Protein AF-A0A1B1JXT8-F1 (afdb_monomer)

InterPro domains:
  IPR029063 S-adenosyl-L-methionine-dependent methyltransferase superfamily [G3DSA:3.40.50.150] (1-71)
  IPR029063 S-adenosyl-L-methionine-dependent methyltransferase superfamily [SSF53335] (2-65)

Organism: Rhodococcus opacus (NCBI:txid37919)

Foldseek 3Di:
DQDFLVVVLVVLAVVVVPADPVGDDDDDAAALCVVVDPPDDDPDSRRHDFLVSSVVSDDPVRDDDPDGDDDDD

Solvent-accessible surface area (backbone atoms only — not comparable to full-atom values): 4985 Å² total; per-residue (Å²): 130,94,39,51,57,73,61,40,52,54,48,52,46,52,54,57,74,67,51,58,91,93,57,87,86,89,89,85,79,52,45,63,68,54,75,77,46,94,58,92,61,83,92,50,72,56,62,38,47,52,44,64,66,56,56,72,64,52,59,74,91,82,48,84,85,89,78,76,77,70,83,83,131

Secondary structure (DSSP, 8-state):
----HHHHHHHHHHHHHTSPTT---------GGGGGSSS-----GGG---HHHHHTTS-TTT---S-------

pLDDT: mean 91.8, std 8.2, range [54.31, 98.25]

Mean predicted aligned error: 3.66 Å

Sequence (73 aa):
MHLPGPAREALHRRMAGAVRPGGRLLVVGHHPSDLETSVGRPNIPDMLFTPEQVAAVLDAAEWAILVSAGALA

Nearest PDB structures (foldseek):
  3mer-assembly2_B  TM=8.332E-01  e=6.995E-02  Synechocystis sp. PCC 6803

Structure (mmCIF, N/CA/C/O backbone):
data_AF-A0A1B1JXT8-F1
#
_entry.id   AF-A0A1B1JXT8-F1
#
loop_
_atom_site.group_PDB
_atom_site.id
_atom_site.type_symbol
_atom_site.label_atom_id
_atom_site.label_alt_id
_atom_site.label_comp_id
_atom_site.label_asym_id
_atom_site.label_entity_id
_atom_site.label_seq_id
_atom_site.pdbx_PDB_ins_code
_atom_site.Cartn_x
_atom_site.Cartn_y
_atom_site.Cartn_z
_atom_site.occupancy
_atom_site.B_iso_or_equiv
_atom_site.auth_seq_id
_atom_site.auth_comp_id
_atom_site.auth_asym_id
_atom_site.auth_atom_id
_atom_site.pdbx_PDB_model_num
ATOM 1 N N . MET A 1 1 ? 0.079 -9.444 -8.017 1.00 81.19 1 MET A N 1
ATOM 2 C CA . MET A 1 1 ? -0.788 -9.346 -9.214 1.00 81.19 1 MET A CA 1
ATOM 3 C C . MET A 1 1 ? -0.099 -8.437 -10.213 1.00 81.19 1 MET A C 1
ATOM 5 O O . MET A 1 1 ? 0.324 -7.364 -9.805 1.00 81.19 1 MET A O 1
ATOM 9 N N . HIS A 1 2 ? 0.050 -8.854 -11.471 1.00 87.50 2 HIS A N 1
ATOM 10 C CA . HIS A 1 2 ? 0.678 -8.032 -12.512 1.00 87.50 2 HIS A CA 1
ATOM 11 C C . HIS A 1 2 ? -0.356 -7.070 -13.102 1.00 87.50 2 HIS A C 1
ATOM 13 O O . HIS A 1 2 ? -1.007 -7.376 -14.098 1.00 87.50 2 HIS A O 1
ATOM 19 N N . LEU A 1 3 ? -0.561 -5.944 -12.422 1.00 91.50 3 LEU A N 1
ATOM 20 C CA . LEU A 1 3 ? -1.507 -4.906 -12.814 1.00 91.50 3 LEU A CA 1
ATOM 21 C C . LEU A 1 3 ? -0.768 -3.574 -12.981 1.00 91.50 3 LEU A C 1
ATOM 23 O O . LEU A 1 3 ? 0.079 -3.267 -12.139 1.00 91.50 3 LEU A O 1
ATOM 27 N N . PRO A 1 4 ? -1.125 -2.763 -13.993 1.00 90.75 4 PRO A N 1
ATOM 28 C CA . PRO A 1 4 ? -0.615 -1.402 -14.106 1.00 90.75 4 PRO A CA 1
ATOM 29 C C . PRO A 1 4 ? -1.126 -0.530 -12.949 1.00 90.75 4 PRO A C 1
ATOM 31 O O . PRO A 1 4 ? -2.153 -0.843 -12.333 1.00 90.75 4 PRO A O 1
ATOM 34 N N . GLY A 1 5 ? -0.434 0.585 -12.693 1.00 91.81 5 GLY A N 1
ATOM 35 C CA . GLY A 1 5 ? -0.646 1.481 -11.546 1.00 91.81 5 GLY A CA 1
ATOM 36 C C . GLY A 1 5 ? -2.116 1.713 -11.165 1.00 91.81 5 GLY A C 1
ATOM 37 O O . GLY A 1 5 ? -2.515 1.289 -10.079 1.00 91.81 5 GLY A O 1
ATOM 38 N N . PRO A 1 6 ? -2.969 2.261 -12.052 1.00 94.00 6 PRO A N 1
ATOM 39 C CA . PRO A 1 6 ? -4.360 2.565 -11.705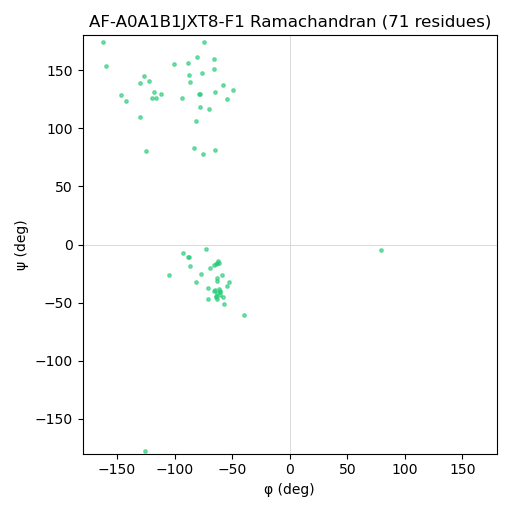 1.00 94.00 6 PRO A CA 1
ATOM 40 C C . PRO A 1 6 ? -5.185 1.338 -11.288 1.00 94.00 6 PRO A C 1
ATOM 42 O O . PRO A 1 6 ? -5.965 1.386 -10.334 1.00 94.00 6 PRO A O 1
ATOM 45 N N . ALA A 1 7 ? -5.002 0.205 -11.974 1.00 95.44 7 ALA A N 1
ATOM 46 C CA . ALA A 1 7 ? -5.710 -1.033 -11.654 1.00 95.44 7 ALA A CA 1
ATOM 47 C C . ALA A 1 7 ? -5.212 -1.644 -10.335 1.00 95.44 7 ALA A C 1
ATOM 49 O O . ALA A 1 7 ? -6.007 -2.162 -9.547 1.00 95.44 7 ALA A O 1
ATOM 50 N N . ARG A 1 8 ? -3.906 -1.547 -10.071 1.00 96.19 8 ARG A N 1
ATOM 51 C CA . ARG A 1 8 ? -3.286 -1.957 -8.809 1.00 96.19 8 ARG A CA 1
ATOM 52 C C . ARG A 1 8 ? -3.790 -1.114 -7.634 1.00 96.19 8 ARG A C 1
ATOM 54 O O . ARG A 1 8 ? -4.167 -1.673 -6.609 1.00 96.19 8 ARG A O 1
ATOM 61 N N . GLU A 1 9 ? -3.868 0.204 -7.777 1.00 96.56 9 GLU A N 1
ATOM 62 C CA . GLU A 1 9 ? -4.397 1.095 -6.735 1.00 96.56 9 GLU A CA 1
ATOM 63 C C . GLU A 1 9 ? -5.875 0.823 -6.434 1.00 96.56 9 GLU A C 1
ATOM 65 O O . GLU A 1 9 ? -6.286 0.788 -5.273 1.00 96.56 9 GLU A O 1
ATOM 70 N N . ALA A 1 10 ? -6.686 0.590 -7.470 1.00 97.25 10 ALA A N 1
ATOM 71 C CA . ALA A 1 10 ? -8.082 0.201 -7.297 1.00 97.25 10 ALA A CA 1
ATOM 72 C C . ALA A 1 10 ? -8.211 -1.140 -6.553 1.00 97.25 10 ALA A C 1
ATOM 74 O O . ALA A 1 10 ? -9.096 -1.299 -5.710 1.00 97.25 10 ALA A O 1
ATOM 75 N N . LEU A 1 11 ? -7.319 -2.097 -6.830 1.00 97.06 11 LEU A N 1
ATOM 76 C CA . LEU A 1 11 ? -7.245 -3.352 -6.085 1.00 97.06 11 LEU A CA 1
ATOM 77 C C . LEU A 1 11 ? -6.882 -3.110 -4.613 1.00 97.06 11 LEU A C 1
ATOM 79 O O . LEU A 1 11 ? -7.557 -3.655 -3.744 1.00 97.06 11 LEU A O 1
ATOM 83 N N . HIS A 1 12 ? -5.875 -2.282 -4.316 1.00 97.38 12 HIS A N 1
ATOM 84 C CA . HIS A 1 12 ? -5.480 -1.965 -2.937 1.00 97.38 12 HIS A CA 1
ATOM 85 C C . HIS A 1 12 ? -6.637 -1.355 -2.133 1.00 97.38 12 HIS A C 1
ATOM 87 O O . HIS A 1 12 ? -6.923 -1.833 -1.036 1.00 97.38 12 HIS A O 1
ATOM 93 N N . ARG A 1 13 ? -7.380 -0.397 -2.707 1.00 97.81 13 ARG A N 1
ATOM 94 C CA . ARG A 1 13 ? -8.578 0.184 -2.068 1.00 97.81 13 ARG A CA 1
ATOM 95 C C . ARG A 1 13 ? -9.657 -0.856 -1.786 1.00 97.81 13 ARG A C 1
ATOM 97 O O . ARG A 1 13 ? -10.233 -0.875 -0.704 1.00 97.81 13 ARG A O 1
ATOM 104 N N . ARG A 1 14 ? -9.919 -1.751 -2.742 1.00 98.00 14 ARG A N 1
ATOM 105 C CA . ARG A 1 14 ? -10.906 -2.829 -2.561 1.00 98.00 14 ARG A CA 1
ATOM 106 C C . ARG A 1 14 ? -10.486 -3.822 -1.484 1.00 98.00 14 ARG A C 1
ATOM 108 O O . ARG A 1 14 ? -11.334 -4.258 -0.716 1.00 98.00 14 ARG A O 1
ATOM 115 N N . MET A 1 15 ? -9.200 -4.168 -1.417 1.00 97.69 15 MET A N 1
ATOM 116 C CA . MET A 1 15 ? -8.685 -5.032 -0.353 1.00 97.69 15 MET A CA 1
ATOM 117 C C . MET A 1 15 ? -8.828 -4.366 1.012 1.00 97.69 15 MET A C 1
ATOM 119 O O . MET A 1 15 ? -9.302 -5.021 1.931 1.00 97.69 15 MET A O 1
ATOM 123 N N . ALA A 1 16 ? -8.497 -3.077 1.129 1.00 97.88 16 ALA A N 1
ATOM 124 C CA . ALA A 1 16 ? -8.694 -2.312 2.357 1.00 97.88 16 ALA A CA 1
ATOM 125 C C . ALA A 1 16 ? -10.167 -2.334 2.803 1.00 97.88 16 ALA A C 1
ATOM 127 O O . ALA A 1 16 ? -10.461 -2.761 3.914 1.00 97.88 16 ALA A O 1
ATOM 128 N N . GLY A 1 17 ? -11.109 -2.016 1.909 1.00 97.88 17 GLY A N 1
ATOM 129 C CA . GLY A 1 17 ? -12.544 -2.048 2.225 1.00 97.88 17 GLY A CA 1
ATOM 130 C C . GLY A 1 17 ? -13.109 -3.437 2.563 1.00 97.88 17 GLY A C 1
ATOM 131 O O . GLY A 1 17 ? -14.190 -3.538 3.138 1.00 97.88 17 GLY A O 1
ATOM 132 N N . ALA A 1 18 ? -12.401 -4.519 2.225 1.00 98.19 18 ALA A N 1
ATOM 133 C CA . ALA A 1 18 ? -12.796 -5.885 2.567 1.00 98.19 18 ALA A CA 1
ATOM 134 C C . ALA A 1 18 ? -12.295 -6.339 3.953 1.00 98.19 18 ALA A C 1
ATOM 136 O O . ALA A 1 18 ? -12.703 -7.397 4.443 1.00 98.19 18 ALA A O 1
ATOM 137 N N . VAL A 1 19 ? -11.404 -5.575 4.590 1.00 98.25 19 VAL A N 1
ATOM 138 C CA . VAL A 1 19 ? -10.892 -5.889 5.926 1.00 98.25 19 VAL A CA 1
ATOM 139 C C . VAL A 1 19 ? -11.921 -5.476 6.978 1.00 98.25 19 VAL A C 1
ATOM 141 O O . VAL A 1 19 ? -12.418 -4.356 6.991 1.00 98.25 19 VAL A O 1
ATOM 144 N N . ARG A 1 20 ? -12.251 -6.400 7.888 1.00 97.94 20 ARG A N 1
ATOM 145 C CA . ARG A 1 20 ? -13.145 -6.114 9.022 1.00 97.94 20 ARG A CA 1
ATOM 146 C C . ARG A 1 20 ? -12.496 -5.095 9.975 1.00 97.94 20 ARG A C 1
ATOM 148 O O . ARG A 1 20 ? -11.273 -5.138 10.118 1.00 97.94 20 ARG A O 1
ATOM 155 N N . PRO A 1 21 ? -13.273 -4.266 10.699 1.00 96.25 21 PRO A N 1
ATOM 156 C CA . PRO A 1 21 ? -12.732 -3.374 11.726 1.00 96.25 21 PRO A CA 1
ATOM 157 C C . PRO A 1 21 ? -11.803 -4.106 12.708 1.00 96.25 21 PRO A C 1
ATOM 159 O O . PRO A 1 21 ? -12.123 -5.199 13.175 1.00 96.25 21 PRO A O 1
ATOM 162 N N . GLY A 1 22 ? -10.634 -3.520 12.986 1.00 96.38 22 GLY A N 1
ATOM 163 C CA . GLY A 1 22 ? -9.576 -4.129 13.807 1.00 96.38 22 GLY A CA 1
ATOM 164 C C . GLY A 1 22 ? -8.698 -5.164 13.085 1.00 96.38 22 GLY A C 1
ATOM 165 O O . GLY A 1 22 ? -7.731 -5.658 13.665 1.00 96.38 22 GLY A O 1
ATOM 166 N N . GLY A 1 23 ? -9.007 -5.496 11.829 1.00 98.19 23 GLY A N 1
ATOM 167 C CA . GLY A 1 23 ? -8.183 -6.353 10.983 1.00 98.19 23 GLY A CA 1
ATOM 168 C C . GLY A 1 23 ? -6.920 -5.656 10.469 1.00 98.19 23 GLY A C 1
ATOM 169 O O . GLY A 1 23 ? -6.707 -4.463 10.669 1.00 98.19 23 GLY A O 1
ATOM 170 N N . ARG A 1 24 ? -6.059 -6.424 9.793 1.00 97.88 24 ARG A N 1
ATOM 171 C CA . ARG A 1 24 ? -4.803 -5.932 9.210 1.00 97.88 24 ARG A CA 1
ATOM 172 C C . ARG A 1 24 ? -4.720 -6.298 7.735 1.00 97.88 24 ARG A C 1
ATOM 174 O O . ARG A 1 24 ? -5.133 -7.389 7.347 1.00 97.88 24 ARG A O 1
ATOM 181 N N . LEU A 1 25 ? -4.130 -5.406 6.946 1.00 97.94 25 LEU A N 1
ATOM 182 C CA . 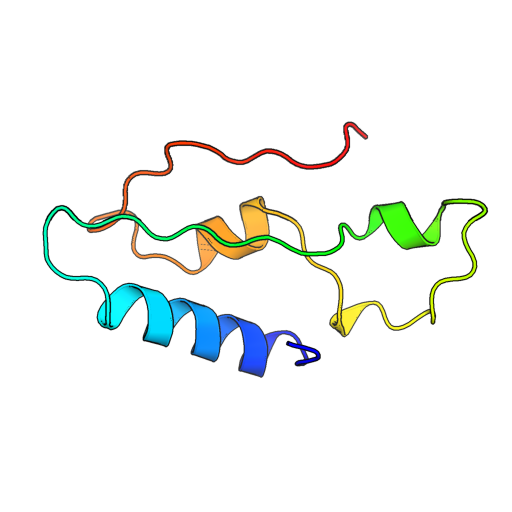LEU A 1 25 ? -3.780 -5.624 5.547 1.00 97.94 25 LEU A CA 1
ATOM 183 C C . LEU A 1 25 ? -2.252 -5.655 5.422 1.00 97.94 25 LEU A C 1
ATOM 185 O O . LEU A 1 25 ? -1.581 -4.749 5.907 1.00 97.94 25 LEU A O 1
ATOM 189 N N . LEU A 1 26 ? -1.714 -6.684 4.766 1.00 97.62 26 LEU A N 1
ATOM 190 C CA . LEU A 1 26 ? -0.303 -6.762 4.386 1.00 97.62 26 LEU A CA 1
ATOM 191 C C . LEU A 1 26 ? -0.208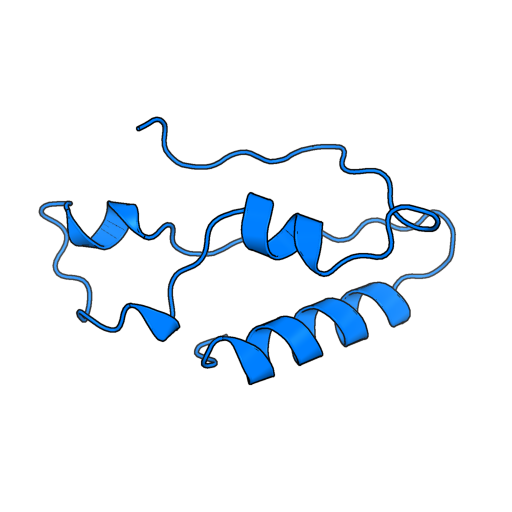 -6.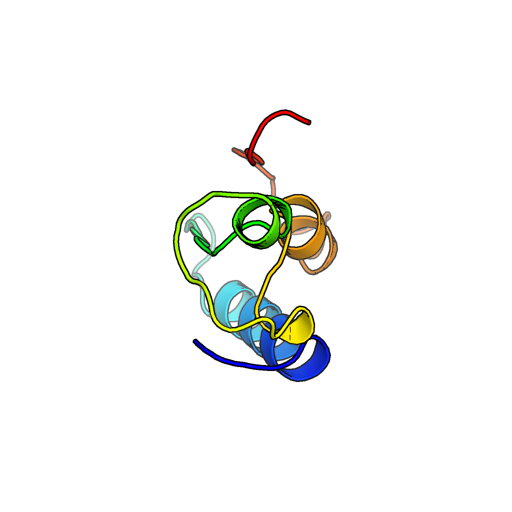786 2.860 1.00 97.62 26 LEU A C 1
ATOM 193 O O . LEU A 1 26 ? -0.815 -7.640 2.215 1.00 97.62 26 LEU A O 1
ATOM 197 N N . VAL A 1 27 ? 0.574 -5.868 2.297 1.00 96.50 27 VAL A N 1
ATOM 198 C CA . VAL A 1 27 ? 0.872 -5.803 0.863 1.00 96.50 27 VAL A CA 1
ATOM 199 C C . VAL A 1 27 ? 2.371 -5.984 0.675 1.00 96.50 27 VAL A C 1
ATOM 201 O O . VAL A 1 27 ? 3.166 -5.331 1.343 1.00 96.50 27 VAL A O 1
ATOM 204 N N . VAL A 1 28 ? 2.751 -6.877 -0.238 1.00 94.44 28 VAL A N 1
ATOM 205 C CA . VAL A 1 28 ? 4.145 -7.153 -0.602 1.00 94.44 28 VAL A CA 1
ATOM 206 C C . VAL A 1 28 ? 4.264 -7.093 -2.121 1.00 94.44 28 VAL A C 1
ATOM 208 O O . VAL A 1 28 ? 3.386 -7.583 -2.837 1.00 94.44 28 VAL A O 1
ATOM 211 N N . GLY A 1 29 ? 5.344 -6.498 -2.617 1.00 91.94 29 GLY A N 1
ATOM 212 C CA . GLY A 1 29 ? 5.616 -6.384 -4.044 1.00 91.94 29 GLY A CA 1
ATOM 213 C C . GLY A 1 29 ? 7.070 -6.058 -4.342 1.00 91.94 29 GLY A C 1
ATOM 214 O O . GLY A 1 29 ? 7.868 -5.840 -3.434 1.00 91.94 29 GLY A O 1
ATOM 215 N N . HIS A 1 30 ? 7.398 -6.060 -5.632 1.00 92.00 30 HIS A N 1
ATOM 216 C CA . HIS A 1 30 ? 8.736 -5.742 -6.112 1.00 92.00 30 HIS A CA 1
ATOM 217 C C . HIS A 1 30 ? 8.968 -4.235 -6.111 1.00 92.00 30 HIS A C 1
ATOM 219 O O 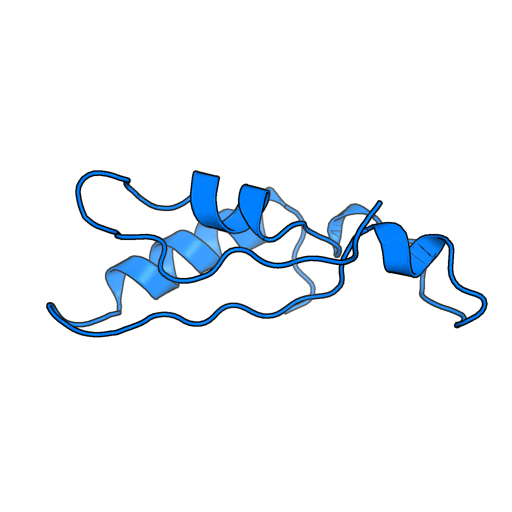. HIS A 1 30 ? 8.166 -3.470 -6.655 1.00 92.00 30 HIS A O 1
ATOM 225 N N . HIS A 1 31 ? 10.084 -3.835 -5.510 1.00 92.62 31 HIS A N 1
ATOM 226 C CA . HIS A 1 31 ? 10.507 -2.447 -5.459 1.00 92.62 31 HIS A CA 1
ATOM 227 C C . HIS A 1 31 ? 11.090 -2.023 -6.820 1.00 92.62 31 HIS A C 1
ATOM 229 O O . HIS A 1 31 ? 11.706 -2.854 -7.488 1.00 92.62 31 HIS A O 1
ATOM 235 N N . PRO A 1 32 ? 10.952 -0.754 -7.247 1.00 92.12 32 PRO A N 1
ATOM 236 C CA . PRO A 1 32 ? 11.573 -0.260 -8.479 1.00 92.12 32 PRO A CA 1
ATOM 237 C C . PRO A 1 32 ? 13.085 -0.516 -8.581 1.00 92.12 32 PRO A C 1
ATOM 239 O O . PRO A 1 32 ? 13.575 -0.799 -9.671 1.00 92.12 32 PRO A O 1
ATOM 242 N N . SER A 1 33 ? 13.801 -0.515 -7.450 1.00 90.75 33 SER A N 1
ATOM 243 C CA . SER A 1 33 ? 15.238 -0.842 -7.394 1.00 90.75 33 SER A CA 1
ATOM 244 C C . SER A 1 33 ? 15.568 -2.262 -7.866 1.00 90.75 33 SER A C 1
ATOM 246 O O . SER A 1 33 ? 16.720 -2.544 -8.173 1.00 90.75 33 SER A O 1
ATOM 248 N N . ASP A 1 34 ? 14.589 -3.172 -7.966 1.00 88.62 34 ASP A N 1
ATOM 249 C CA . ASP A 1 34 ? 14.815 -4.506 -8.533 1.00 88.62 34 ASP A CA 1
ATOM 250 C C . ASP A 1 34 ? 15.334 -4.426 -9.983 1.00 88.62 34 ASP A C 1
ATOM 252 O O . ASP A 1 34 ? 16.049 -5.332 -10.412 1.00 88.62 34 ASP A O 1
ATOM 256 N N . LEU A 1 35 ? 15.022 -3.351 -10.723 1.00 88.50 35 LEU A N 1
ATOM 257 C CA . LEU A 1 35 ? 15.520 -3.115 -12.089 1.00 88.50 35 LEU A CA 1
ATOM 258 C C . LEU A 1 35 ? 17.017 -2.804 -12.152 1.00 88.50 35 LEU A C 1
ATOM 260 O O . LEU A 1 35 ? 17.624 -2.947 -13.210 1.00 88.50 35 LEU A O 1
ATOM 264 N N . GLU A 1 36 ? 17.605 -2.378 -11.038 1.00 87.31 36 GLU A N 1
ATOM 265 C CA . GLU A 1 36 ? 19.023 -2.023 -10.933 1.00 87.31 36 GLU A CA 1
ATOM 266 C C . GLU A 1 36 ? 19.878 -3.219 -10.486 1.00 87.31 36 GLU A C 1
ATOM 268 O O . GLU A 1 36 ? 21.107 -3.156 -10.472 1.00 87.31 36 GLU A O 1
ATOM 273 N N . THR A 1 37 ? 19.236 -4.332 -10.123 1.00 83.12 37 THR A N 1
ATOM 274 C CA . THR A 1 37 ? 19.929 -5.547 -9.696 1.00 83.12 37 THR A CA 1
ATOM 275 C C . THR A 1 37 ? 20.431 -6.361 -10.889 1.00 83.12 37 THR A C 1
ATOM 277 O O . THR A 1 37 ? 19.934 -6.257 -12.008 1.00 83.12 37 THR A O 1
ATOM 280 N N . SER A 1 38 ? 21.391 -7.257 -10.646 1.00 82.31 38 SER A N 1
ATOM 281 C CA . SER A 1 38 ? 21.855 -8.220 -11.655 1.00 82.31 38 SER A CA 1
ATOM 282 C C . SER A 1 38 ? 20.848 -9.343 -11.944 1.00 82.31 38 SER A C 1
ATOM 284 O O . SER A 1 38 ? 21.090 -10.186 -12.811 1.00 82.31 38 SER A O 1
ATOM 286 N N . VAL A 1 39 ? 19.719 -9.383 -11.227 1.00 78.50 39 VAL A N 1
ATOM 287 C CA . VAL A 1 39 ? 18.655 -10.362 -11.447 1.00 78.50 39 VAL A CA 1
ATOM 288 C C . VAL A 1 39 ? 17.842 -9.924 -12.661 1.00 78.50 39 VAL A C 1
ATOM 290 O O . VAL A 1 39 ? 17.224 -8.865 -12.650 1.00 78.50 39 VAL A O 1
ATOM 293 N N . GLY A 1 40 ? 17.815 -10.755 -13.707 1.00 70.44 40 GLY A N 1
ATOM 294 C CA . GLY A 1 40 ? 17.120 -10.478 -14.969 1.00 70.44 40 GLY A CA 1
ATOM 295 C C . GLY A 1 40 ? 15.600 -10.373 -14.821 1.00 70.44 40 GLY A C 1
ATOM 296 O O . GLY A 1 40 ? 14.870 -11.324 -15.099 1.00 70.44 40 GLY A O 1
ATOM 297 N N . ARG A 1 41 ? 15.117 -9.210 -14.383 1.00 77.88 41 ARG A N 1
ATOM 298 C CA . ARG A 1 41 ? 13.697 -8.869 -14.284 1.00 77.88 41 ARG A CA 1
ATOM 299 C C . ARG A 1 41 ? 13.208 -8.309 -15.622 1.00 77.88 41 ARG A C 1
ATOM 301 O O . ARG A 1 41 ? 13.912 -7.504 -16.232 1.00 77.88 41 ARG A O 1
ATOM 308 N N . PRO A 1 42 ? 11.995 -8.665 -16.081 1.00 81.19 42 PRO A N 1
ATOM 309 C CA . PRO A 1 42 ? 11.356 -7.937 -17.170 1.00 81.19 42 PRO A CA 1
ATOM 310 C C . PRO A 1 42 ? 11.280 -6.443 -16.828 1.00 81.19 42 PRO A C 1
ATOM 312 O O . PRO A 1 42 ? 10.750 -6.081 -15.776 1.00 81.19 42 PRO A O 1
ATOM 315 N N . ASN A 1 43 ? 11.800 -5.584 -17.708 1.00 82.81 43 ASN A N 1
ATOM 316 C CA . ASN A 1 43 ? 11.768 -4.133 -17.522 1.00 82.81 43 ASN A CA 1
ATOM 317 C C . ASN A 1 43 ? 10.359 -3.595 -17.808 1.00 82.81 43 ASN A C 1
ATOM 319 O O . ASN A 1 43 ? 10.072 -3.088 -18.891 1.00 82.81 43 ASN A O 1
ATOM 323 N N . ILE A 1 44 ? 9.462 -3.779 -16.839 1.00 86.50 44 ILE A N 1
ATOM 324 C CA . ILE A 1 44 ? 8.073 -3.321 -16.888 1.00 86.50 44 ILE A CA 1
ATOM 325 C C . ILE A 1 44 ? 7.832 -2.447 -15.646 1.00 86.50 44 ILE A C 1
ATOM 327 O O . ILE A 1 44 ? 7.288 -2.941 -14.655 1.00 86.50 44 ILE A O 1
ATOM 331 N N . PRO A 1 45 ? 8.253 -1.165 -15.661 1.00 83.31 45 PRO A N 1
ATOM 332 C CA . PRO A 1 45 ? 8.222 -0.292 -14.482 1.00 83.31 45 PRO A CA 1
ATOM 333 C C . PRO A 1 45 ? 6.842 -0.183 -13.824 1.00 83.31 45 PRO A C 1
ATOM 335 O O . PRO A 1 45 ? 6.740 -0.187 -12.601 1.00 83.31 45 PRO A O 1
ATOM 338 N N . ASP A 1 46 ? 5.773 -0.202 -14.623 1.00 86.56 46 ASP A N 1
ATOM 339 C CA . ASP A 1 46 ? 4.385 -0.132 -14.146 1.00 86.56 46 ASP A CA 1
ATOM 340 C C . ASP A 1 46 ? 3.962 -1.315 -13.254 1.00 86.56 46 ASP A C 1
ATOM 342 O O . ASP A 1 46 ? 2.936 -1.240 -12.572 1.00 86.56 46 ASP A O 1
ATOM 346 N N . MET A 1 47 ? 4.741 -2.402 -13.232 1.00 88.50 47 MET A N 1
ATOM 347 C CA . MET A 1 47 ? 4.508 -3.566 -12.368 1.00 88.50 47 MET A CA 1
ATOM 348 C C . MET A 1 47 ? 5.175 -3.444 -10.994 1.00 88.50 47 MET A C 1
ATOM 350 O O . MET A 1 47 ? 4.885 -4.246 -10.104 1.00 88.50 47 MET A O 1
ATOM 354 N N . LEU A 1 48 ? 6.047 -2.454 -10.813 1.00 91.69 48 LEU A N 1
ATOM 355 C CA . LEU A 1 48 ? 6.808 -2.215 -9.591 1.00 91.69 48 LEU A CA 1
ATOM 356 C C . LEU A 1 48 ? 6.159 -1.092 -8.782 1.00 91.69 48 LEU A C 1
ATOM 358 O O . LEU A 1 48 ? 5.418 -0.260 -9.320 1.00 91.69 48 LEU A O 1
ATOM 362 N N . PHE A 1 49 ? 6.395 -1.090 -7.473 1.00 94.25 49 PHE A N 1
ATOM 363 C CA . PHE A 1 49 ? 5.892 -0.040 -6.593 1.00 94.25 49 PHE A CA 1
ATOM 364 C C . PHE A 1 49 ? 6.658 0.049 -5.281 1.00 94.25 49 PHE A C 1
ATOM 366 O O . PHE A 1 49 ? 7.217 -0.935 -4.798 1.00 94.25 49 PHE A O 1
ATOM 373 N N . THR A 1 50 ? 6.650 1.241 -4.693 1.00 95.38 50 THR A N 1
ATOM 374 C CA . THR A 1 50 ? 7.183 1.467 -3.349 1.00 95.38 50 THR A CA 1
ATOM 375 C C . THR A 1 50 ? 6.095 1.219 -2.298 1.00 95.38 50 THR A C 1
ATOM 377 O O . THR A 1 50 ? 4.898 1.320 -2.602 1.00 95.38 50 THR A O 1
ATOM 380 N N . PRO A 1 51 ? 6.458 0.892 -1.049 1.00 96.62 51 PRO A N 1
ATOM 381 C CA . PRO A 1 51 ? 5.480 0.795 0.032 1.00 96.62 51 PRO A CA 1
ATOM 382 C C . PRO A 1 51 ? 4.791 2.144 0.320 1.00 96.62 51 PRO A C 1
ATOM 384 O O . PRO A 1 51 ? 3.608 2.155 0.656 1.00 96.62 51 PRO A O 1
ATOM 387 N N . GLU A 1 52 ? 5.449 3.281 0.077 1.00 96.12 52 GLU A N 1
ATOM 388 C CA . GLU A 1 52 ? 4.860 4.623 0.212 1.00 96.12 52 GLU A CA 1
ATOM 389 C C . GLU A 1 52 ? 3.728 4.839 -0.795 1.00 96.12 52 GLU A C 1
ATOM 391 O O . GLU A 1 52 ? 2.687 5.394 -0.447 1.00 96.12 52 GLU A O 1
ATOM 396 N N . GLN A 1 53 ? 3.884 4.344 -2.028 1.00 96.19 53 GLN A N 1
ATOM 397 C CA . GLN A 1 53 ? 2.811 4.367 -3.025 1.00 96.19 53 GLN A CA 1
ATOM 398 C 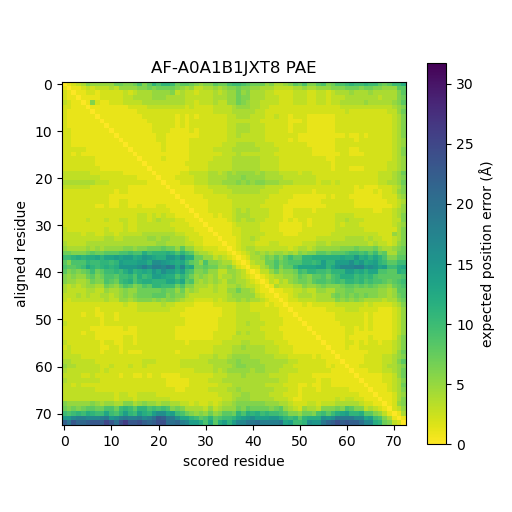C . GLN A 1 53 ? 1.610 3.523 -2.590 1.00 96.19 53 GLN A C 1
ATOM 400 O O . GLN A 1 53 ? 0.479 3.855 -2.929 1.00 96.19 53 GLN A O 1
ATOM 405 N N . VAL A 1 54 ? 1.821 2.438 -1.839 1.00 96.56 54 VAL A N 1
ATOM 406 C CA . VAL A 1 54 ? 0.714 1.658 -1.266 1.00 96.56 54 VAL A CA 1
ATOM 407 C C . VAL A 1 54 ? 0.038 2.435 -0.141 1.00 96.56 54 VAL A C 1
ATOM 409 O O . VAL A 1 54 ? -1.187 2.531 -0.127 1.00 96.56 54 VAL A O 1
ATOM 412 N N . ALA A 1 55 ? 0.818 3.007 0.777 1.00 97.00 55 ALA A N 1
ATOM 413 C CA . ALA A 1 55 ? 0.299 3.761 1.913 1.00 97.00 55 ALA A CA 1
ATOM 414 C C . ALA A 1 55 ? -0.532 4.975 1.470 1.00 97.00 55 ALA A C 1
ATOM 416 O O . ALA A 1 55 ? -1.609 5.201 2.011 1.00 97.00 55 ALA A O 1
ATOM 417 N N . ALA A 1 56 ? -0.089 5.696 0.435 1.00 96.62 56 ALA A N 1
ATOM 418 C CA . ALA A 1 56 ? -0.777 6.872 -0.105 1.00 96.62 56 ALA A CA 1
ATOM 419 C C . ALA A 1 56 ? -2.170 6.582 -0.698 1.00 96.62 56 ALA A C 1
ATOM 421 O O . ALA A 1 56 ? -2.950 7.502 -0.927 1.00 96.62 56 ALA A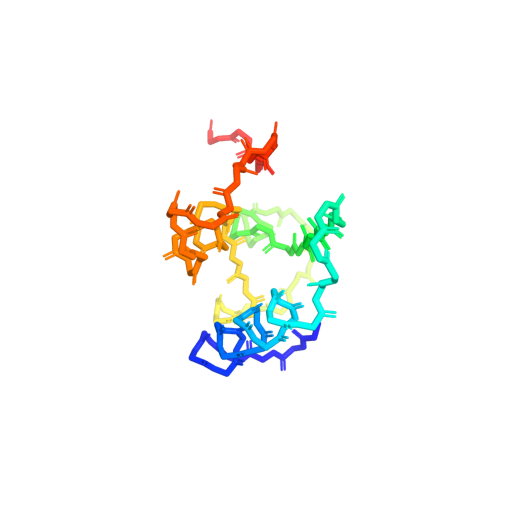 O 1
ATOM 422 N N . VAL A 1 57 ? -2.486 5.313 -0.970 1.00 96.69 57 VAL A N 1
ATOM 423 C CA . VAL A 1 57 ? -3.778 4.886 -1.528 1.00 96.69 57 VAL A CA 1
ATOM 424 C C . VAL A 1 57 ? -4.825 4.637 -0.434 1.00 96.69 57 VAL A C 1
ATOM 426 O O . VAL A 1 57 ? -6.020 4.579 -0.734 1.00 96.69 57 VAL A O 1
ATOM 429 N N . LEU A 1 58 ? -4.395 4.460 0.818 1.00 97.00 58 LEU A N 1
ATOM 430 C CA . LEU A 1 58 ? -5.269 4.188 1.957 1.00 97.00 58 LEU A CA 1
ATOM 431 C C . LEU A 1 58 ? -5.758 5.495 2.590 1.00 97.00 58 LEU A C 1
ATOM 433 O O . LEU A 1 58 ? -5.022 6.478 2.645 1.00 97.00 58 LEU A O 1
ATOM 437 N N . ASP A 1 59 ? -6.993 5.500 3.095 1.00 95.81 59 ASP A N 1
ATOM 438 C CA . ASP A 1 59 ? -7.509 6.639 3.856 1.00 95.81 59 ASP A CA 1
ATOM 439 C C . ASP A 1 59 ? -6.796 6.726 5.214 1.00 95.81 59 ASP A C 1
ATOM 441 O O . ASP A 1 59 ? -6.921 5.831 6.053 1.00 95.81 59 ASP A O 1
ATOM 445 N N . ALA A 1 60 ? -6.058 7.815 5.434 1.00 95.44 60 ALA A N 1
ATOM 446 C CA . ALA A 1 60 ? -5.307 8.057 6.663 1.00 95.44 60 ALA A CA 1
ATOM 447 C C . ALA A 1 60 ? -6.200 8.239 7.906 1.00 95.44 60 ALA A C 1
ATOM 449 O O . ALA A 1 60 ? -5.706 8.113 9.026 1.00 95.44 60 ALA A O 1
ATOM 450 N N . ALA A 1 61 ? -7.495 8.526 7.736 1.00 96.00 61 ALA A N 1
ATOM 451 C CA . ALA A 1 61 ? -8.452 8.567 8.838 1.00 96.00 61 ALA A CA 1
ATOM 452 C C . ALA A 1 61 ? -8.879 7.163 9.302 1.00 96.00 61 ALA A C 1
ATOM 454 O O . ALA A 1 61 ? -9.261 6.991 10.460 1.00 96.00 61 ALA A O 1
ATOM 455 N N . GLU A 1 62 ? -8.802 6.158 8.425 1.00 96.12 62 GLU A N 1
ATOM 456 C CA . GLU A 1 62 ? -9.232 4.782 8.710 1.00 96.12 62 GLU A CA 1
ATOM 457 C C . GLU A 1 62 ? -8.059 3.820 8.949 1.00 96.12 62 GLU A C 1
ATOM 459 O O . GLU A 1 62 ? -8.211 2.815 9.648 1.00 96.12 62 GLU A O 1
ATOM 464 N N . TRP A 1 63 ? -6.883 4.116 8.389 1.00 97.88 63 TRP A N 1
ATOM 465 C CA .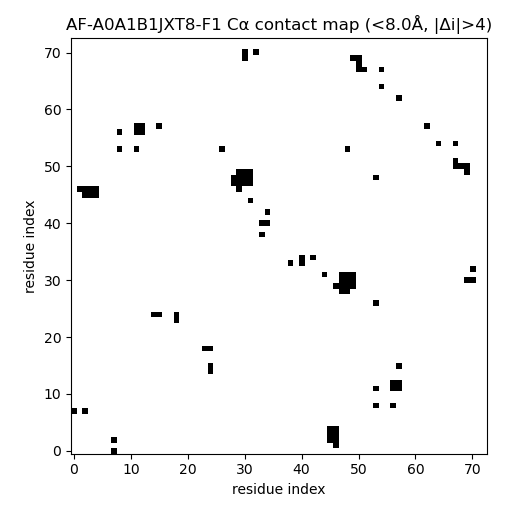 TRP A 1 63 ? -5.734 3.215 8.380 1.00 97.88 63 TRP A CA 1
ATOM 466 C C . TRP A 1 63 ? -4.517 3.803 9.087 1.00 97.88 63 TRP A C 1
ATOM 468 O O . TRP A 1 63 ? -3.993 4.850 8.716 1.00 97.88 63 TRP A O 1
ATOM 478 N N . ALA A 1 64 ? -3.992 3.050 10.054 1.00 97.62 64 ALA A N 1
ATOM 479 C CA . ALA A 1 64 ? -2.682 3.297 10.642 1.00 97.62 64 ALA A CA 1
ATOM 480 C C . ALA A 1 64 ? -1.608 2.471 9.917 1.00 97.62 64 ALA A C 1
ATOM 482 O O . ALA A 1 64 ? -1.700 1.242 9.836 1.00 97.62 64 ALA A O 1
ATOM 483 N N . ILE A 1 65 ? -0.559 3.136 9.432 1.00 97.69 65 ILE A N 1
ATOM 484 C CA . ILE A 1 65 ? 0.590 2.464 8.819 1.00 97.69 65 ILE A CA 1
ATOM 485 C C . ILE A 1 65 ? 1.523 1.966 9.924 1.00 9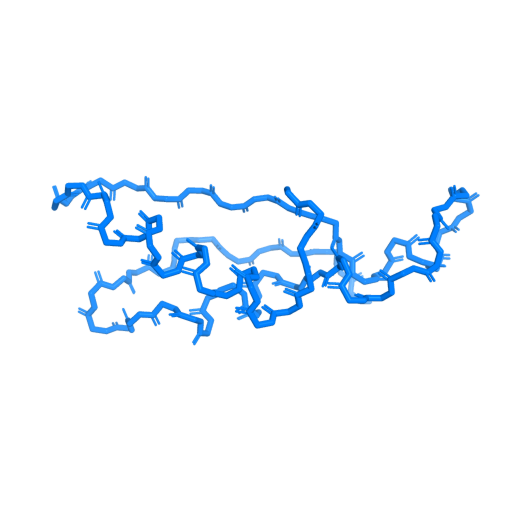7.69 65 ILE A C 1
ATOM 487 O O . ILE A 1 65 ? 2.221 2.746 10.563 1.00 97.69 65 ILE A O 1
ATOM 491 N N . LEU A 1 66 ? 1.529 0.651 10.152 1.00 97.31 66 LEU A N 1
ATOM 492 C CA . LEU A 1 66 ? 2.417 0.021 11.137 1.00 97.31 66 LEU A CA 1
ATOM 493 C C . LEU A 1 66 ? 3.832 -0.199 10.590 1.00 97.31 66 LEU A C 1
ATOM 495 O O . LEU A 1 66 ? 4.796 -0.172 11.349 1.00 97.31 66 LEU A O 1
ATOM 499 N N . VAL A 1 67 ? 3.947 -0.458 9.285 1.00 96.19 67 VAL A N 1
ATOM 500 C CA . VAL A 1 67 ? 5.211 -0.717 8.590 1.00 96.19 67 VAL A CA 1
ATOM 501 C C . VAL A 1 67 ? 5.120 -0.155 7.170 1.00 96.19 67 VAL A C 1
ATOM 503 O O . VAL A 1 67 ? 4.189 -0.483 6.439 1.00 96.19 67 VAL A O 1
ATOM 506 N N . SER A 1 68 ? 6.114 0.644 6.782 1.00 96.19 68 SER A N 1
ATOM 507 C CA . SER A 1 68 ? 6.453 0.976 5.393 1.00 96.19 68 SER A CA 1
ATOM 508 C C . SER A 1 68 ? 7.948 0.736 5.254 1.00 96.19 68 SER A C 1
ATOM 510 O O . SER A 1 68 ? 8.739 1.418 5.901 1.00 96.19 68 SER A O 1
ATOM 512 N N . ALA A 1 69 ? 8.333 -0.301 4.515 1.00 93.50 69 ALA A N 1
ATOM 513 C CA . ALA A 1 69 ? 9.728 -0.696 4.379 1.00 93.50 69 ALA A CA 1
ATOM 514 C C . ALA A 1 69 ? 9.991 -1.165 2.950 1.00 93.50 69 ALA A C 1
ATOM 516 O O . ALA A 1 69 ? 9.308 -2.059 2.445 1.00 93.50 69 ALA A O 1
ATOM 517 N N . GLY A 1 70 ? 10.957 -0.523 2.302 1.00 88.69 70 GLY A N 1
ATOM 518 C CA . GLY A 1 70 ? 11.442 -0.848 0.966 1.00 88.69 70 GLY A CA 1
ATOM 519 C C . GLY A 1 70 ? 12.952 -1.055 0.990 1.00 88.69 70 GLY A C 1
ATOM 520 O O . GLY A 1 70 ? 13.579 -0.985 2.049 1.00 88.69 70 GLY A O 1
ATOM 521 N N . ALA A 1 71 ? 13.539 -1.320 -0.176 1.00 78.62 71 ALA A N 1
ATOM 522 C CA . ALA A 1 71 ? 14.990 -1.294 -0.294 1.00 78.62 71 ALA A CA 1
ATOM 523 C C . ALA A 1 71 ? 15.505 0.098 0.112 1.00 78.62 71 ALA A C 1
ATOM 525 O O . ALA A 1 71 ? 14.901 1.110 -0.245 1.00 78.62 71 ALA A O 1
ATOM 526 N N . LEU A 1 72 ? 16.593 0.139 0.883 1.00 65.19 72 LEU A N 1
ATOM 527 C CA . LEU A 1 72 ? 17.297 1.390 1.153 1.00 65.19 72 LEU A CA 1
ATOM 528 C C . LEU A 1 72 ? 17.873 1.896 -0.176 1.00 65.19 72 LEU A C 1
ATOM 530 O O . LEU A 1 72 ? 18.461 1.102 -0.913 1.00 65.19 72 LEU A O 1
ATOM 534 N N . ALA A 1 73 ? 17.645 3.177 -0.473 1.00 54.31 73 ALA A N 1
ATOM 535 C CA . ALA A 1 73 ? 18.292 3.870 -1.584 1.00 54.31 73 ALA A CA 1
ATOM 536 C C . ALA A 1 73 ? 19.805 3.995 -1.354 1.00 54.31 73 ALA A C 1
ATOM 538 O O . ALA A 1 73 ? 20.207 4.133 -0.173 1.00 54.31 73 ALA A O 1
#

Radius of gyration: 13.37 Å; Cα contacts (8 Å, |Δi|>4): 51; chains: 1; bounding box: 35×19×31 Å